Protein AF-A0A4S0IHE3-F1 (afdb_monomer_lite)

Sequence (112 aa):
VHKDGKTQMELAESVDRKDAKTWTVKLRRGVTFHDGKDLTADDVVFSLKRHLDKAVGSKVAKIAAQMTGFKAVDKSTVEITLADPNADLPTILALHHFMIVQNGTTDFSKGN

Structure (mmCIF, N/CA/C/O backbone):
data_AF-A0A4S0IHE3-F1
#
_entry.id   AF-A0A4S0IHE3-F1
#
loop_
_atom_site.group_PDB
_atom_site.id
_atom_site.type_symbol
_atom_site.label_atom_id
_atom_site.label_alt_id
_atom_site.label_comp_id
_atom_site.label_asym_id
_atom_site.label_entity_id
_atom_site.label_seq_id
_atom_site.pdbx_PDB_ins_code
_atom_site.Cartn_x
_atom_site.Cartn_y
_atom_site.Cartn_z
_atom_site.occupancy
_atom_site.B_iso_or_equiv
_atom_site.auth_seq_id
_atom_site.auth_comp_id
_atom_site.auth_asym_id
_atom_site.auth_atom_id
_atom_site.pdbx_PDB_model_num
ATOM 1 N N . VAL A 1 1 ? 0.180 -16.651 4.627 1.00 46.47 1 VAL A N 1
ATOM 2 C CA . VAL A 1 1 ? 0.848 -17.730 3.852 1.00 46.47 1 VAL A CA 1
ATOM 3 C C . VAL A 1 1 ? 0.082 -19.014 4.094 1.00 46.47 1 VAL A C 1
ATOM 5 O O . VAL A 1 1 ? -0.129 -19.357 5.253 1.00 46.47 1 VAL A O 1
ATOM 8 N N . HIS A 1 2 ? -0.397 -19.672 3.042 1.00 48.50 2 HIS A N 1
ATOM 9 C CA . HIS A 1 2 ? -1.127 -20.931 3.187 1.00 48.50 2 HIS A CA 1
ATOM 10 C C . HIS A 1 2 ? -0.168 -22.087 3.520 1.00 48.50 2 HIS A C 1
ATOM 12 O O . HIS A 1 2 ? 1.050 -21.934 3.411 1.00 48.50 2 HIS A O 1
ATOM 18 N N . LYS A 1 3 ? -0.701 -23.238 3.958 1.00 54.00 3 LYS A N 1
ATOM 19 C CA . LYS A 1 3 ? 0.076 -24.408 4.427 1.00 54.00 3 LYS A CA 1
ATOM 20 C C . LYS A 1 3 ? 1.102 -24.945 3.413 1.00 54.00 3 LYS A C 1
ATOM 22 O O . LYS A 1 3 ? 1.967 -25.722 3.796 1.00 54.00 3 LYS A O 1
ATOM 27 N N . ASP A 1 4 ? 1.020 -24.530 2.152 1.00 56.81 4 ASP A N 1
ATOM 28 C CA . ASP A 1 4 ? 1.916 -24.885 1.046 1.00 56.81 4 ASP A CA 1
ATOM 29 C C . ASP A 1 4 ? 2.984 -23.816 0.732 1.00 56.81 4 ASP A C 1
ATOM 31 O O . ASP A 1 4 ? 3.705 -23.943 -0.255 1.00 56.81 4 ASP A O 1
ATOM 35 N N . GLY A 1 5 ? 3.096 -22.756 1.539 1.00 53.00 5 GLY A N 1
ATOM 36 C CA . GLY A 1 5 ? 4.098 -21.700 1.353 1.00 53.00 5 GLY A CA 1
ATOM 37 C C . GLY A 1 5 ? 3.774 -20.708 0.232 1.00 53.00 5 GLY A C 1
ATOM 38 O O . GLY A 1 5 ? 4.566 -19.801 -0.018 1.00 53.00 5 GLY A O 1
ATOM 39 N N . LYS A 1 6 ? 2.620 -20.842 -0.438 1.00 51.97 6 LYS A N 1
ATOM 40 C CA . LYS A 1 6 ? 2.224 -19.952 -1.534 1.00 51.97 6 LYS A CA 1
ATOM 41 C C . LYS A 1 6 ? 1.530 -18.693 -1.017 1.00 51.97 6 LYS A C 1
ATOM 43 O O . LYS A 1 6 ? 0.721 -18.725 -0.082 1.00 51.97 6 LYS A O 1
ATOM 48 N N . THR A 1 7 ? 1.846 -17.573 -1.660 1.00 60.75 7 THR A N 1
ATOM 49 C CA . THR A 1 7 ? 1.156 -16.292 -1.490 1.00 60.75 7 THR A CA 1
ATOM 50 C C . THR A 1 7 ? -0.291 -16.452 -1.947 1.00 60.75 7 THR A C 1
ATOM 52 O O . THR A 1 7 ? -0.541 -16.809 -3.098 1.00 60.75 7 THR A O 1
ATOM 55 N N . GLN A 1 8 ? -1.243 -16.220 -1.044 1.00 63.84 8 GLN A N 1
ATOM 56 C CA . GLN A 1 8 ? -2.666 -16.231 -1.368 1.00 63.84 8 GLN A CA 1
ATOM 57 C C . GLN A 1 8 ? -3.190 -14.808 -1.488 1.00 63.84 8 GLN A C 1
ATOM 59 O O . GLN A 1 8 ? -2.864 -13.937 -0.683 1.00 63.84 8 GLN A O 1
ATOM 64 N N . MET A 1 9 ? -4.024 -14.601 -2.501 1.00 75.50 9 MET A N 1
ATOM 65 C CA . MET A 1 9 ? -4.727 -13.346 -2.708 1.00 75.50 9 MET A CA 1
ATOM 66 C C . MET A 1 9 ? -5.984 -13.340 -1.835 1.00 75.50 9 MET A C 1
ATOM 68 O O . MET A 1 9 ? -7.020 -13.886 -2.227 1.00 75.50 9 MET A O 1
ATOM 72 N N . GLU A 1 10 ? -5.868 -12.776 -0.632 1.00 77.31 10 GLU A N 1
ATOM 73 C CA . GLU A 1 10 ? -6.993 -12.626 0.297 1.00 77.31 10 GLU A CA 1
ATOM 74 C C . GLU A 1 10 ? -7.860 -11.435 -0.120 1.00 77.31 10 GLU A C 1
ATOM 76 O O . GLU A 1 10 ? -8.899 -11.621 -0.748 1.00 77.31 10 GLU A O 1
ATOM 81 N N . LEU A 1 11 ? -7.393 -10.210 0.137 1.00 78.31 11 LEU A N 1
ATOM 82 C CA . LEU A 1 11 ? -8.113 -8.976 -0.210 1.00 78.31 11 LEU A CA 1
ATOM 83 C C . LEU A 1 11 ? -7.938 -8.567 -1.679 1.00 78.31 11 LEU A C 1
ATOM 85 O O . LEU A 1 11 ? -8.765 -7.842 -2.230 1.00 78.31 11 LEU A O 1
ATOM 89 N N . ALA A 1 12 ? -6.866 -9.033 -2.320 1.00 80.75 12 ALA A N 1
ATOM 90 C CA . ALA A 1 12 ? -6.618 -8.803 -3.735 1.00 80.75 12 ALA A CA 1
ATOM 91 C C . ALA A 1 12 ? -7.368 -9.827 -4.604 1.00 80.75 12 ALA A C 1
ATOM 93 O O . ALA A 1 12 ? -7.504 -10.998 -4.252 1.00 80.75 12 ALA A O 1
ATOM 94 N N . GLU A 1 13 ? -7.845 -9.378 -5.757 1.00 83.56 13 GLU A N 1
ATOM 95 C CA . GLU A 1 13 ? -8.328 -10.206 -6.858 1.00 83.56 13 GLU A CA 1
ATOM 96 C C . GLU A 1 13 ? -7.180 -10.539 -7.822 1.00 83.56 13 GLU A C 1
ATOM 98 O O . GLU A 1 13 ? -7.011 -11.698 -8.197 1.00 83.56 13 GLU A O 1
ATOM 103 N N . SER A 1 14 ? -6.347 -9.551 -8.170 1.00 86.06 14 SER A N 1
ATOM 104 C CA . SER A 1 14 ? -5.135 -9.748 -8.973 1.00 86.06 14 SER A CA 1
ATOM 105 C C . SER A 1 14 ? -3.996 -8.836 -8.521 1.00 86.06 14 SER A C 1
ATOM 107 O O . SER A 1 14 ? -4.217 -7.772 -7.939 1.00 86.06 14 SER A O 1
ATOM 109 N N . VAL A 1 15 ? -2.764 -9.269 -8.793 1.00 87.50 15 VAL A N 1
ATOM 110 C CA . VAL A 1 15 ? -1.552 -8.465 -8.618 1.00 87.50 15 VAL A CA 1
ATOM 111 C C . VAL A 1 15 ? -0.725 -8.609 -9.888 1.00 87.50 15 VAL A C 1
ATOM 113 O O . VAL A 1 15 ? -0.107 -9.646 -10.124 1.00 87.50 15 VAL A O 1
ATOM 116 N N . ASP A 1 16 ? -0.744 -7.564 -10.702 1.00 89.06 16 ASP A N 1
ATOM 117 C CA . ASP A 1 16 ? -0.066 -7.492 -11.990 1.00 89.06 16 ASP A CA 1
ATOM 118 C C . ASP A 1 16 ? 1.174 -6.594 -11.885 1.00 89.06 16 ASP A C 1
ATOM 120 O O . ASP A 1 16 ? 1.241 -5.691 -11.048 1.00 89.06 16 ASP A O 1
ATOM 124 N N . ARG A 1 17 ? 2.178 -6.831 -12.735 1.00 88.06 17 ARG A N 1
ATOM 125 C CA . ARG A 1 17 ? 3.417 -6.036 -12.773 1.00 88.06 17 ARG A CA 1
ATOM 126 C C . ARG A 1 17 ? 3.785 -5.661 -14.198 1.00 88.06 17 ARG A C 1
ATOM 128 O O . ARG A 1 17 ? 3.647 -6.485 -15.099 1.00 88.06 17 ARG A O 1
ATOM 135 N N . LYS A 1 18 ? 4.324 -4.455 -14.386 1.00 82.12 18 LYS A N 1
ATOM 136 C CA . LYS A 1 18 ? 4.849 -4.015 -15.688 1.00 82.12 18 LYS A CA 1
ATOM 137 C C . LYS A 1 18 ? 6.320 -4.396 -15.869 1.00 82.12 18 LYS A C 1
ATOM 139 O O . LYS A 1 18 ? 6.684 -5.047 -16.837 1.00 82.12 18 LYS A O 1
ATOM 144 N N . ASP A 1 19 ? 7.153 -4.013 -14.913 1.00 84.44 19 ASP A N 1
ATOM 145 C CA . ASP A 1 19 ? 8.621 -4.104 -14.949 1.00 84.44 19 ASP A CA 1
ATOM 146 C C . ASP A 1 19 ? 9.195 -4.564 -13.595 1.00 84.44 19 ASP A C 1
ATOM 148 O O . ASP A 1 19 ? 10.345 -4.293 -13.261 1.00 84.44 19 ASP A O 1
ATOM 152 N N . ALA A 1 20 ? 8.360 -5.222 -12.779 1.00 85.44 20 ALA A N 1
ATOM 153 C CA . ALA A 1 20 ? 8.619 -5.544 -11.371 1.00 85.44 20 ALA A CA 1
ATOM 154 C C . ALA A 1 20 ? 8.939 -4.326 -10.478 1.00 85.44 20 ALA A C 1
ATOM 156 O O . ALA A 1 20 ? 9.254 -4.508 -9.302 1.00 85.44 20 ALA A O 1
ATOM 157 N N . LYS A 1 21 ? 8.797 -3.101 -10.994 1.00 91.56 21 LYS A N 1
ATOM 158 C CA . LYS A 1 21 ? 8.937 -1.841 -10.263 1.00 91.56 21 LYS A CA 1
ATOM 159 C C . LYS A 1 21 ? 7.584 -1.161 -10.074 1.00 91.56 21 LYS A C 1
ATOM 161 O O . LYS A 1 21 ? 7.312 -0.658 -8.989 1.00 91.56 21 LYS A O 1
ATOM 166 N N . THR A 1 22 ? 6.716 -1.202 -11.080 1.00 93.25 22 THR A N 1
ATOM 167 C CA . THR A 1 22 ? 5.318 -0.769 -10.978 1.00 93.25 22 THR A CA 1
ATOM 168 C C . THR A 1 22 ? 4.391 -1.975 -10.909 1.00 93.25 22 THR A C 1
ATOM 170 O O . THR A 1 22 ? 4.394 -2.843 -11.791 1.00 93.25 22 THR A O 1
ATOM 173 N N . TRP A 1 23 ? 3.585 -2.000 -9.853 1.00 94.50 23 TRP A N 1
ATOM 174 C CA . TRP A 1 23 ? 2.655 -3.068 -9.523 1.00 94.50 23 TRP A CA 1
ATOM 175 C C . TRP A 1 23 ? 1.237 -2.527 -9.428 1.00 94.50 23 TRP A C 1
ATOM 177 O O . TRP A 1 23 ? 1.004 -1.507 -8.786 1.00 94.50 23 TRP A O 1
ATOM 187 N N . THR A 1 24 ? 0.287 -3.230 -10.034 1.00 94.88 24 THR A N 1
ATOM 188 C CA . THR A 1 24 ? -1.139 -2.911 -9.972 1.00 94.88 24 THR A CA 1
ATOM 189 C C . THR A 1 24 ? -1.853 -4.010 -9.200 1.00 94.88 24 THR A C 1
ATOM 191 O O . THR A 1 24 ? -1.854 -5.168 -9.608 1.00 94.88 24 THR A O 1
ATOM 194 N N . VAL A 1 25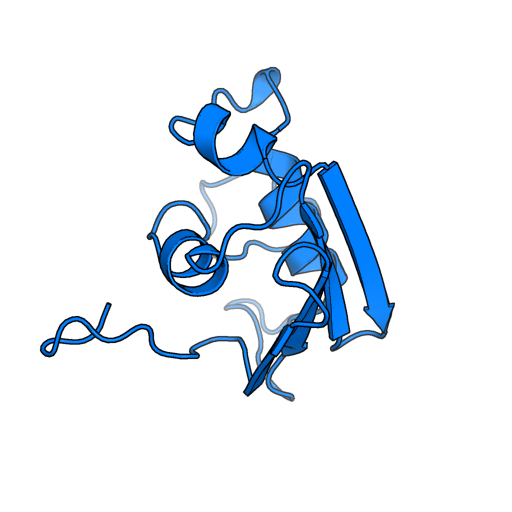 ? -2.462 -3.643 -8.080 1.00 93.06 25 VAL A N 1
ATOM 195 C CA . VAL A 1 25 ? -3.243 -4.523 -7.215 1.00 93.06 25 VAL A CA 1
ATOM 196 C C . VAL A 1 25 ? -4.717 -4.198 -7.413 1.00 93.06 25 VAL A C 1
ATOM 198 O O . VAL A 1 25 ? -5.147 -3.080 -7.127 1.00 93.06 25 VAL A O 1
ATOM 201 N N . LYS A 1 26 ? -5.496 -5.170 -7.884 1.00 93.44 26 LYS A N 1
ATOM 202 C CA . LYS A 1 26 ? -6.960 -5.078 -7.916 1.00 93.44 26 LYS A CA 1
ATOM 203 C C . LYS A 1 26 ? -7.522 -5.718 -6.660 1.00 93.44 26 LYS A C 1
ATOM 205 O O . LYS A 1 26 ? -7.114 -6.820 -6.311 1.00 93.44 26 LYS A O 1
ATOM 210 N N . LEU A 1 27 ? -8.439 -5.041 -5.986 1.00 92.12 27 LEU A N 1
ATOM 211 C CA . LEU A 1 27 ? -9.105 -5.493 -4.769 1.00 92.12 27 LEU A CA 1
ATOM 212 C C . LEU A 1 27 ? -10.379 -6.260 -5.113 1.00 92.12 27 LEU A C 1
ATOM 214 O O . LEU A 1 27 ? -11.095 -5.898 -6.048 1.00 92.12 27 LEU A O 1
ATOM 218 N N . ARG A 1 28 ? -10.688 -7.293 -4.325 1.00 90.06 28 ARG A N 1
ATOM 219 C CA . ARG A 1 28 ? -11.963 -8.006 -4.435 1.00 90.06 28 ARG A CA 1
ATOM 220 C C . ARG A 1 28 ? -13.116 -7.059 -4.111 1.00 90.06 28 ARG A C 1
ATOM 222 O O . ARG A 1 28 ? -13.058 -6.288 -3.156 1.00 90.06 28 ARG A O 1
ATOM 229 N N . ARG A 1 29 ? -14.194 -7.149 -4.888 1.00 86.12 29 ARG A N 1
ATOM 230 C CA . ARG A 1 29 ? -15.416 -6.368 -4.657 1.00 86.12 29 ARG A CA 1
ATOM 231 C C . ARG A 1 29 ? -16.249 -6.959 -3.520 1.00 86.12 29 ARG A C 1
ATOM 233 O O . ARG A 1 29 ? -16.286 -8.175 -3.356 1.00 86.12 29 ARG A O 1
ATOM 240 N N . GLY A 1 30 ? -16.956 -6.093 -2.794 1.00 85.06 30 GLY A N 1
ATOM 241 C CA . GLY A 1 30 ? -17.872 -6.491 -1.720 1.00 85.06 30 GLY A CA 1
ATOM 242 C C . GLY A 1 30 ? -17.180 -6.949 -0.434 1.00 85.06 30 GLY A C 1
ATOM 243 O O . GLY A 1 30 ? -17.816 -7.587 0.398 1.00 85.06 30 GLY A O 1
ATOM 244 N N . VAL A 1 31 ? -15.885 -6.660 -0.278 1.00 89.44 31 VAL A N 1
ATOM 245 C CA . VAL A 1 31 ? -15.177 -6.880 0.985 1.00 89.44 31 VAL A CA 1
ATOM 246 C C . VAL A 1 31 ? -15.479 -5.721 1.924 1.00 89.44 31 VAL A C 1
ATOM 248 O O . VAL A 1 31 ? -15.307 -4.563 1.545 1.00 89.44 31 VAL A O 1
ATOM 251 N N . THR A 1 32 ? -15.881 -6.040 3.149 1.00 90.44 32 THR A N 1
ATOM 252 C CA . THR A 1 32 ? -16.147 -5.064 4.205 1.00 90.44 32 THR A CA 1
ATOM 253 C C . THR A 1 32 ? -15.256 -5.315 5.413 1.00 90.44 32 THR A C 1
ATOM 255 O O . THR A 1 32 ? -14.873 -6.452 5.701 1.00 90.44 32 THR A O 1
ATOM 258 N N . PHE A 1 33 ? -14.962 -4.249 6.142 1.00 90.06 33 PHE A N 1
ATOM 259 C CA . PHE A 1 33 ? -14.412 -4.302 7.490 1.00 90.06 33 PHE A CA 1
ATOM 260 C C . PHE A 1 33 ? -15.450 -4.834 8.496 1.00 90.06 33 PHE A C 1
ATOM 262 O O . PHE A 1 33 ? -16.622 -5.021 8.144 1.00 90.06 33 PHE A O 1
ATOM 269 N N . HIS A 1 34 ? -15.047 -5.118 9.741 1.00 87.56 34 HIS A N 1
ATOM 270 C CA . HIS A 1 34 ? -15.958 -5.706 10.732 1.00 87.56 34 HIS A CA 1
ATOM 271 C C . HIS A 1 34 ? -17.100 -4.765 11.144 1.00 87.56 34 HIS A C 1
ATOM 273 O O . HIS A 1 34 ? -18.140 -5.243 11.595 1.00 87.56 34 HIS A O 1
ATOM 279 N N . ASP A 1 35 ? -16.945 -3.454 10.953 1.00 86.50 35 ASP A N 1
ATOM 280 C CA . ASP A 1 35 ? -18.003 -2.456 11.153 1.00 86.50 35 ASP A CA 1
ATOM 281 C C . ASP A 1 35 ? -18.950 -2.285 9.945 1.00 86.50 35 ASP A C 1
ATOM 283 O O . ASP A 1 35 ? -19.896 -1.498 10.004 1.00 86.50 35 ASP A O 1
ATOM 287 N N . GLY A 1 36 ? -18.716 -3.028 8.858 1.00 88.50 36 GLY A N 1
ATOM 288 C CA . GLY A 1 36 ? -19.511 -2.983 7.634 1.00 88.50 36 GLY A CA 1
ATOM 289 C C . GLY A 1 36 ? -19.075 -1.926 6.617 1.00 88.50 36 GLY A C 1
ATOM 290 O O . GLY A 1 36 ? -19.689 -1.846 5.554 1.00 88.50 36 GLY A O 1
ATOM 291 N N . LYS A 1 37 ? -18.028 -1.132 6.883 1.00 90.50 37 LYS A N 1
ATOM 292 C CA . LYS A 1 37 ? -17.469 -0.206 5.888 1.00 90.50 37 LYS A CA 1
ATOM 293 C C . LYS A 1 37 ? -16.830 -0.988 4.738 1.00 90.50 37 LYS A C 1
ATOM 295 O O . LYS A 1 37 ? -16.081 -1.936 4.968 1.00 90.50 37 LYS A O 1
ATOM 300 N N . ASP A 1 38 ? -17.066 -0.557 3.503 1.00 92.56 38 ASP A N 1
ATOM 301 C CA . ASP A 1 38 ? -16.403 -1.130 2.329 1.00 92.56 38 ASP A CA 1
ATOM 302 C C . ASP A 1 38 ? -14.881 -0.935 2.382 1.00 92.56 38 ASP A C 1
ATOM 304 O O . ASP A 1 38 ? -14.383 0.155 2.684 1.00 92.56 38 ASP A O 1
ATOM 308 N N . LEU A 1 39 ? -14.142 -1.980 2.010 1.00 92.19 39 LEU A N 1
ATOM 309 C CA . LEU A 1 39 ? -12.712 -1.900 1.747 1.00 92.19 39 LEU A CA 1
ATOM 310 C C . LEU A 1 39 ? -12.456 -1.152 0.434 1.00 92.19 39 LEU A C 1
ATOM 312 O O . LEU A 1 39 ? -12.971 -1.528 -0.621 1.00 92.19 39 LEU A O 1
ATOM 316 N N . THR A 1 40 ? -11.588 -0.142 0.480 1.00 94.94 40 THR A N 1
ATOM 317 C CA . THR A 1 40 ? -11.196 0.643 -0.694 1.00 94.94 40 THR A CA 1
ATOM 318 C C . THR A 1 40 ? -9.682 0.712 -0.886 1.00 94.94 40 THR A C 1
ATOM 320 O O . THR A 1 40 ? -8.884 0.430 0.010 1.00 94.94 40 THR A O 1
ATOM 323 N N . ALA A 1 41 ? -9.271 1.138 -2.080 1.00 94.69 41 ALA A N 1
ATOM 324 C CA . ALA A 1 41 ? -7.883 1.431 -2.418 1.00 94.69 41 ALA A CA 1
ATOM 325 C C . ALA A 1 41 ? -7.242 2.461 -1.473 1.00 94.69 41 ALA A C 1
ATOM 327 O O . ALA A 1 41 ? -6.046 2.368 -1.197 1.00 94.69 41 ALA A O 1
ATOM 328 N N . ASP A 1 42 ? -8.019 3.403 -0.932 1.00 94.12 42 ASP A N 1
ATOM 329 C CA . ASP A 1 42 ? -7.511 4.401 0.010 1.00 94.12 42 ASP A CA 1
ATOM 330 C C . ASP A 1 42 ? -7.110 3.778 1.352 1.00 94.12 42 ASP A C 1
ATOM 332 O O . ASP A 1 42 ? -6.089 4.164 1.922 1.00 94.12 42 ASP A O 1
ATOM 336 N N . ASP A 1 43 ? -7.850 2.774 1.832 1.00 94.75 43 ASP A N 1
ATOM 337 C CA . ASP A 1 43 ? -7.505 2.033 3.052 1.00 94.75 43 ASP A CA 1
ATOM 338 C C . ASP A 1 43 ? -6.185 1.260 2.864 1.00 94.75 43 ASP A C 1
ATOM 340 O O . ASP A 1 43 ? -5.323 1.232 3.750 1.00 94.75 43 ASP A O 1
ATOM 344 N N . VAL A 1 44 ? -5.961 0.710 1.665 1.00 93.62 44 VAL A N 1
ATOM 345 C CA . VAL A 1 44 ? -4.698 0.046 1.308 1.00 93.62 44 VAL A CA 1
ATOM 346 C C . VAL A 1 44 ? -3.544 1.042 1.263 1.00 93.62 44 VAL A C 1
ATOM 348 O O . VAL A 1 44 ? -2.512 0.821 1.897 1.00 93.62 44 VAL A O 1
ATOM 351 N N . VAL A 1 45 ? -3.710 2.163 0.558 1.00 94.38 45 VAL A N 1
ATOM 352 C CA . VAL A 1 45 ? -2.685 3.212 0.469 1.00 94.38 45 VAL A CA 1
ATOM 353 C C . VAL A 1 45 ? -2.337 3.756 1.855 1.00 94.38 45 VAL A C 1
ATOM 355 O O . VAL A 1 45 ? -1.154 3.917 2.164 1.00 94.38 45 VAL A O 1
ATOM 358 N N . PHE A 1 46 ? -3.341 4.010 2.697 1.00 93.94 46 PHE A N 1
ATOM 359 C CA . PHE A 1 46 ? -3.143 4.428 4.082 1.00 93.94 46 PHE A CA 1
ATOM 360 C C . PHE A 1 46 ? -2.312 3.404 4.858 1.00 93.94 46 PHE A C 1
ATOM 362 O O . PHE A 1 46 ? -1.285 3.752 5.444 1.00 93.94 46 PHE A O 1
ATOM 369 N N . SER A 1 47 ? -2.709 2.132 4.801 1.00 92.88 47 SER A N 1
ATOM 370 C CA . SER A 1 47 ? -2.048 1.040 5.520 1.00 92.88 47 SER A CA 1
ATOM 371 C C . SER A 1 47 ? -0.577 0.894 5.134 1.00 92.88 47 SER A C 1
ATOM 373 O O . SER A 1 47 ? 0.279 0.752 6.008 1.00 92.88 47 SER A O 1
ATOM 375 N N . LEU A 1 48 ? -0.259 0.994 3.840 1.00 93.19 48 LEU A N 1
ATOM 376 C CA . LEU A 1 48 ? 1.118 0.911 3.355 1.00 93.19 48 LEU A CA 1
ATOM 377 C C . LEU A 1 48 ? 1.945 2.137 3.767 1.00 93.19 48 LEU A C 1
ATOM 379 O O . LEU A 1 48 ? 3.058 1.987 4.279 1.00 93.19 48 LEU A O 1
ATOM 383 N N . LYS A 1 49 ? 1.392 3.350 3.622 1.00 92.25 49 LYS A N 1
ATOM 384 C CA . LYS A 1 49 ? 2.062 4.597 4.034 1.00 92.25 49 LYS A CA 1
ATOM 385 C C . LYS A 1 49 ? 2.338 4.645 5.532 1.00 92.25 49 LYS A C 1
ATOM 387 O O . LYS A 1 49 ? 3.375 5.163 5.937 1.00 92.25 49 LYS A O 1
ATOM 392 N N . ARG A 1 50 ? 1.465 4.059 6.353 1.00 92.00 50 ARG A N 1
ATOM 393 C CA . ARG A 1 50 ? 1.636 3.978 7.809 1.00 92.00 50 ARG A CA 1
ATOM 394 C C . ARG A 1 50 ? 2.961 3.314 8.207 1.00 92.00 50 ARG A C 1
ATOM 396 O O . ARG A 1 50 ? 3.544 3.684 9.218 1.00 92.00 50 ARG A O 1
ATOM 403 N N . HIS A 1 51 ? 3.489 2.381 7.410 1.00 91.81 51 HIS A N 1
ATOM 404 C CA . HIS A 1 51 ? 4.798 1.773 7.680 1.00 91.81 51 HIS A CA 1
ATOM 405 C C . HIS A 1 51 ? 5.994 2.698 7.415 1.00 91.81 51 HIS A C 1
ATOM 407 O O . HIS A 1 51 ? 7.080 2.415 7.922 1.00 91.81 51 HIS A O 1
ATOM 413 N N . LEU A 1 52 ? 5.809 3.761 6.629 1.00 90.56 52 LEU A N 1
ATOM 414 C CA . LEU A 1 52 ? 6.835 4.758 6.313 1.00 90.56 52 LEU A CA 1
ATOM 415 C C . LEU A 1 52 ? 6.860 5.921 7.308 1.00 90.56 52 LEU A C 1
ATOM 417 O O . LEU A 1 52 ? 7.848 6.656 7.367 1.00 90.56 52 LEU A O 1
ATOM 421 N N . ASP A 1 53 ? 5.799 6.088 8.095 1.00 89.25 53 ASP A N 1
ATOM 422 C CA . ASP A 1 53 ? 5.764 7.083 9.156 1.00 89.25 53 ASP A CA 1
ATOM 423 C C . ASP A 1 53 ? 6.673 6.654 10.319 1.00 89.25 53 ASP A C 1
ATOM 425 O O . ASP A 1 53 ? 6.499 5.602 10.943 1.00 89.25 53 ASP A O 1
ATOM 429 N N . LYS A 1 54 ? 7.665 7.494 10.630 1.00 87.69 54 LYS A N 1
ATOM 430 C CA . LYS A 1 54 ? 8.608 7.255 11.727 1.00 87.69 54 LYS A CA 1
ATOM 431 C C . LYS A 1 54 ? 7.914 7.261 13.089 1.00 87.69 54 LYS A C 1
ATOM 433 O O . LYS A 1 54 ? 8.352 6.522 13.968 1.00 87.69 54 LYS A O 1
ATOM 438 N N . ALA A 1 55 ? 6.847 8.044 13.259 1.00 87.81 55 ALA A N 1
ATOM 439 C CA . ALA A 1 55 ? 6.094 8.118 14.510 1.00 87.81 55 ALA A CA 1
ATOM 440 C C . ALA A 1 55 ? 5.371 6.801 14.831 1.00 87.81 55 ALA A C 1
ATOM 442 O O . ALA A 1 55 ? 5.189 6.466 15.998 1.00 87.81 55 ALA A O 1
ATOM 443 N N . VAL A 1 56 ? 5.026 6.017 13.804 1.00 86.56 56 VAL A N 1
ATOM 444 C CA . VAL A 1 56 ? 4.403 4.695 13.967 1.00 86.56 56 VAL A CA 1
ATOM 445 C C . VAL A 1 56 ? 5.395 3.662 14.516 1.00 86.56 56 VAL A C 1
ATOM 447 O O . VAL A 1 56 ? 4.980 2.673 15.116 1.00 86.56 56 VAL A O 1
ATOM 450 N N . GLY A 1 57 ? 6.706 3.850 14.317 1.00 85.75 57 GLY A N 1
ATOM 451 C CA . GLY A 1 57 ? 7.722 2.921 14.827 1.00 85.75 57 GLY A CA 1
ATOM 452 C C . GLY A 1 57 ? 7.637 1.514 14.215 1.00 85.75 57 GLY A C 1
ATOM 453 O O . GLY A 1 57 ? 7.911 0.516 14.881 1.00 85.75 57 GLY A O 1
ATOM 454 N N . SER A 1 58 ? 7.228 1.410 12.946 1.00 88.19 58 SER A N 1
ATOM 455 C CA . SER A 1 58 ? 7.010 0.132 12.256 1.00 88.19 58 SER A CA 1
ATOM 456 C C . SER A 1 58 ? 8.273 -0.746 12.198 1.00 88.19 58 SER A C 1
ATOM 458 O O . SER A 1 58 ? 9.302 -0.350 11.648 1.00 88.19 58 SER A O 1
ATOM 460 N N . LYS A 1 59 ? 8.167 -2.004 12.654 1.00 88.81 59 LYS A N 1
ATOM 461 C CA . LYS A 1 59 ? 9.254 -3.005 12.575 1.00 88.81 59 LYS A CA 1
ATOM 462 C C . LYS A 1 59 ? 9.670 -3.347 11.141 1.00 88.81 59 LYS A C 1
ATOM 464 O O . LYS A 1 59 ? 10.806 -3.751 10.912 1.00 88.81 59 LYS A O 1
ATOM 469 N N . VAL A 1 60 ? 8.768 -3.163 10.177 1.00 88.56 60 VAL A N 1
ATOM 470 C CA . VAL A 1 60 ? 9.009 -3.424 8.749 1.00 88.56 60 VAL A CA 1
ATOM 471 C C . VAL A 1 60 ? 9.241 -2.142 7.947 1.00 88.56 60 VAL A C 1
ATOM 473 O O . VAL A 1 60 ? 9.239 -2.192 6.723 1.00 88.56 60 VAL A O 1
ATOM 476 N N . ALA A 1 61 ? 9.486 -0.997 8.601 1.00 89.81 61 ALA A N 1
ATOM 477 C CA . ALA A 1 61 ? 9.719 0.282 7.920 1.00 89.81 61 ALA A CA 1
ATOM 478 C C . ALA A 1 61 ? 10.825 0.199 6.853 1.00 89.81 61 ALA A C 1
ATOM 480 O O . ALA A 1 61 ? 10.669 0.738 5.764 1.00 89.81 61 ALA A O 1
ATOM 481 N N . LYS A 1 62 ? 11.909 -0.545 7.117 1.00 90.00 62 LYS A N 1
ATOM 482 C CA . LYS A 1 62 ? 12.988 -0.772 6.137 1.00 90.00 62 LYS A CA 1
ATOM 483 C C . LYS A 1 62 ? 12.528 -1.555 4.905 1.00 90.00 62 LYS A C 1
ATOM 485 O O . LYS A 1 62 ? 12.996 -1.280 3.810 1.00 90.00 62 LYS A O 1
ATOM 490 N N . ILE A 1 63 ? 11.618 -2.514 5.083 1.00 89.69 63 ILE A N 1
ATOM 491 C CA . ILE A 1 63 ? 11.035 -3.278 3.973 1.00 89.69 63 ILE A CA 1
ATOM 492 C C . ILE A 1 63 ? 10.080 -2.375 3.195 1.00 89.69 63 ILE A C 1
ATOM 494 O O . ILE A 1 63 ? 10.149 -2.339 1.974 1.00 89.69 63 ILE A O 1
ATOM 498 N N . ALA A 1 64 ? 9.229 -1.614 3.886 1.00 91.12 64 ALA A N 1
ATOM 499 C CA . ALA A 1 64 ? 8.302 -0.677 3.259 1.00 91.12 64 ALA A CA 1
ATOM 500 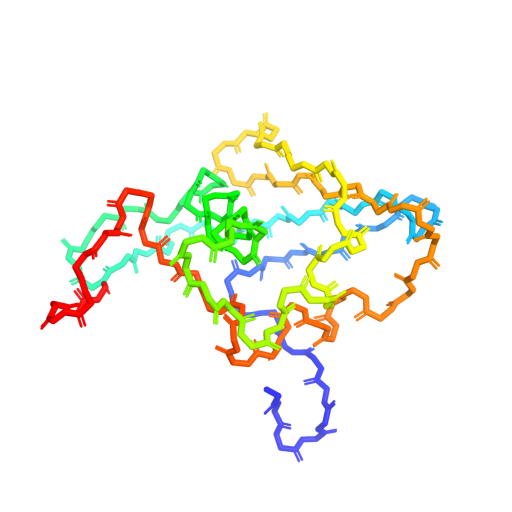C C . ALA A 1 64 ? 9.020 0.465 2.520 1.00 91.12 64 ALA A C 1
ATOM 502 O O . ALA A 1 64 ? 8.502 0.933 1.516 1.00 91.12 64 ALA A O 1
ATOM 503 N N . ALA A 1 65 ? 10.220 0.873 2.953 1.00 93.31 65 ALA A N 1
ATOM 504 C CA . ALA A 1 65 ? 10.995 1.964 2.349 1.00 93.31 65 ALA A CA 1
ATOM 505 C C . ALA A 1 65 ? 11.323 1.758 0.861 1.00 93.31 65 ALA A C 1
ATOM 507 O O . ALA A 1 65 ? 11.583 2.730 0.155 1.00 93.31 65 ALA A O 1
ATOM 508 N N . GLN A 1 66 ? 11.283 0.515 0.370 1.00 93.75 66 GLN A N 1
ATOM 509 C CA . GLN A 1 66 ? 11.424 0.235 -1.058 1.00 93.75 66 GLN A CA 1
ATOM 510 C C . GLN A 1 66 ? 10.211 0.706 -1.877 1.00 93.75 66 GLN A C 1
ATOM 512 O O . GLN A 1 66 ? 10.332 0.870 -3.083 1.00 93.75 66 GLN A O 1
ATOM 517 N N . MET A 1 67 ? 9.045 0.892 -1.252 1.00 94.56 67 MET A N 1
ATOM 518 C CA . MET A 1 67 ? 7.812 1.361 -1.881 1.00 94.56 67 MET A CA 1
ATOM 519 C C . MET A 1 67 ? 7.801 2.894 -1.847 1.00 94.56 67 MET A C 1
ATOM 521 O O . MET A 1 67 ? 7.569 3.513 -0.810 1.00 94.56 67 MET A O 1
ATOM 525 N N . THR A 1 68 ? 8.091 3.516 -2.984 1.00 94.56 68 THR A N 1
ATOM 526 C CA . THR A 1 68 ? 8.294 4.968 -3.104 1.00 94.56 68 THR A CA 1
ATOM 527 C C . THR A 1 68 ? 7.059 5.710 -3.597 1.00 94.56 68 THR A C 1
ATOM 529 O O . THR A 1 68 ? 6.972 6.927 -3.437 1.00 94.56 68 THR A O 1
ATOM 532 N N . GLY A 1 69 ? 6.087 4.998 -4.171 1.00 93.38 69 GLY A N 1
ATOM 533 C CA . GLY A 1 69 ? 4.845 5.581 -4.664 1.00 93.38 69 GLY A CA 1
ATOM 534 C C . GLY A 1 69 ? 3.639 4.700 -4.374 1.00 93.38 69 GLY A C 1
ATOM 535 O O . GLY A 1 69 ? 3.696 3.484 -4.537 1.00 93.38 69 GLY A O 1
ATOM 536 N N . PHE A 1 70 ? 2.537 5.338 -3.986 1.00 94.88 70 PHE A N 1
ATOM 537 C CA . PHE A 1 70 ? 1.242 4.694 -3.780 1.00 94.88 70 PHE A CA 1
ATOM 538 C C . PHE A 1 70 ? 0.157 5.565 -4.394 1.00 94.88 70 PHE A C 1
ATOM 540 O O . PHE A 1 70 ? 0.050 6.749 -4.056 1.00 94.88 70 PHE A O 1
ATOM 547 N N . LYS A 1 71 ? -0.658 4.976 -5.261 1.00 94.69 71 LYS A N 1
ATOM 548 C CA . LYS A 1 71 ? -1.742 5.669 -5.947 1.00 94.69 71 LYS A CA 1
ATOM 549 C C . LYS A 1 71 ? -2.993 4.803 -5.931 1.00 94.69 71 LYS A C 1
ATOM 551 O O . LYS A 1 71 ? -2.982 3.699 -6.462 1.00 94.69 71 LYS A O 1
ATOM 556 N N . ALA A 1 72 ? -4.077 5.316 -5.363 1.00 95.00 72 ALA A N 1
ATOM 557 C CA . ALA A 1 72 ? -5.405 4.772 -5.612 1.00 95.00 72 ALA A CA 1
ATOM 558 C C . ALA A 1 72 ? -5.818 5.205 -7.027 1.00 95.00 72 ALA A C 1
ATOM 560 O O . ALA A 1 72 ? -6.043 6.388 -7.279 1.00 95.00 72 ALA A O 1
ATOM 561 N N . VAL A 1 73 ? -5.806 4.272 -7.980 1.00 94.44 73 VAL A N 1
ATOM 562 C CA . VAL A 1 73 ? -6.206 4.538 -9.373 1.00 94.44 73 VAL A CA 1
ATOM 563 C C . VAL A 1 73 ? -7.725 4.678 -9.454 1.00 94.44 73 VAL A C 1
ATOM 565 O O . VAL A 1 73 ? -8.233 5.567 -10.131 1.00 94.44 73 VAL A O 1
ATOM 568 N N . ASP A 1 74 ? -8.430 3.823 -8.717 1.00 92.94 74 ASP A N 1
ATOM 569 C CA . ASP A 1 74 ? -9.869 3.869 -8.478 1.00 92.94 74 ASP A CA 1
ATOM 570 C C . ASP A 1 74 ? -10.183 3.207 -7.123 1.00 92.94 74 ASP A C 1
ATOM 572 O O . ASP A 1 74 ? -9.271 2.762 -6.427 1.00 92.94 74 ASP A O 1
ATOM 576 N N . LYS A 1 75 ? -11.467 3.107 -6.744 1.00 92.75 75 LYS A N 1
ATOM 577 C CA . LYS A 1 75 ? -11.898 2.531 -5.453 1.00 92.75 75 LYS A CA 1
ATOM 578 C C . LYS A 1 75 ? -11.379 1.115 -5.182 1.00 92.75 75 LYS A C 1
ATOM 580 O O . LYS A 1 75 ? -11.263 0.739 -4.023 1.00 92.75 75 LYS A O 1
ATOM 585 N N . SER A 1 76 ? -11.100 0.335 -6.218 1.00 93.38 76 SER A N 1
ATOM 586 C CA . SER A 1 76 ? -10.697 -1.072 -6.152 1.00 93.38 76 SER A CA 1
ATOM 587 C C . SER A 1 76 ? -9.332 -1.343 -6.785 1.00 93.38 76 SER A C 1
ATOM 589 O O . SER A 1 76 ? -8.944 -2.500 -6.888 1.00 93.38 76 SER A O 1
ATOM 591 N N . THR A 1 77 ? -8.589 -0.316 -7.198 1.00 93.88 77 THR A N 1
ATOM 592 C CA . THR A 1 77 ? -7.301 -0.490 -7.876 1.00 93.88 77 THR A CA 1
ATOM 593 C C . THR A 1 77 ? -6.237 0.379 -7.226 1.00 93.88 77 THR A C 1
ATOM 595 O O . THR A 1 77 ? -6.357 1.604 -7.167 1.00 93.88 77 THR A O 1
ATOM 598 N N . VAL A 1 78 ? -5.154 -0.256 -6.788 1.00 95.56 78 VAL A N 1
ATOM 599 C CA . VAL A 1 78 ? -3.986 0.394 -6.191 1.00 95.56 78 VAL A CA 1
ATOM 600 C C . VAL A 1 78 ? -2.784 0.184 -7.100 1.00 95.56 78 VAL A C 1
ATOM 602 O O . VAL A 1 78 ? -2.498 -0.932 -7.517 1.00 95.56 78 VAL A O 1
ATOM 605 N N . GLU A 1 79 ? -2.046 1.248 -7.377 1.00 95.50 79 GLU A N 1
ATOM 606 C CA . GLU A 1 79 ? -0.738 1.189 -8.012 1.00 95.50 79 GLU A CA 1
ATOM 607 C C . GLU A 1 79 ? 0.353 1.461 -6.971 1.00 95.50 79 GLU A C 1
ATOM 609 O O . GLU A 1 79 ? 0.291 2.436 -6.215 1.00 95.50 79 GLU A O 1
ATOM 614 N N . ILE A 1 80 ? 1.352 0.582 -6.933 1.00 95.88 80 ILE A N 1
ATOM 615 C CA . ILE A 1 80 ? 2.518 0.661 -6.057 1.00 95.88 80 ILE A CA 1
ATOM 616 C C . ILE A 1 80 ? 3.754 0.792 -6.944 1.00 95.88 80 ILE A C 1
ATOM 618 O O . ILE A 1 80 ? 3.982 -0.025 -7.836 1.00 95.88 80 ILE A O 1
ATOM 622 N N . THR A 1 81 ? 4.560 1.818 -6.692 1.00 95.69 81 THR A N 1
ATOM 623 C CA . THR A 1 81 ? 5.854 2.023 -7.350 1.00 95.69 81 THR A CA 1
ATOM 624 C C . THR A 1 81 ? 6.975 1.744 -6.362 1.00 9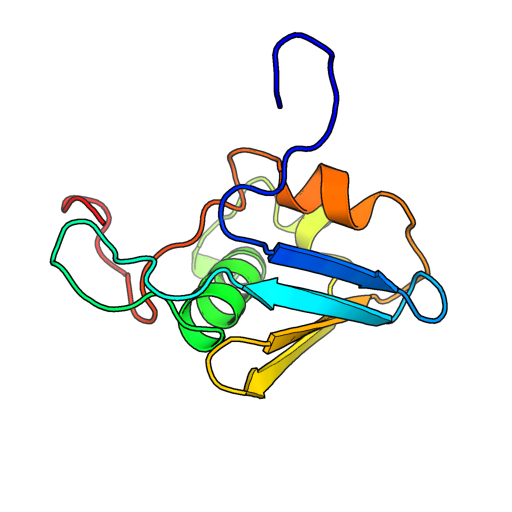5.69 81 THR A C 1
ATOM 626 O O . THR A 1 81 ? 6.944 2.227 -5.229 1.00 95.69 81 THR A O 1
ATOM 629 N N . LEU A 1 82 ? 7.968 0.972 -6.796 1.00 95.56 82 LEU A N 1
ATOM 630 C CA . LEU A 1 82 ? 9.160 0.645 -6.024 1.00 95.56 82 LEU A CA 1
ATOM 631 C C . LEU A 1 82 ? 10.351 1.527 -6.433 1.00 95.56 82 LEU A C 1
ATOM 633 O O . LEU A 1 82 ? 10.394 2.053 -7.546 1.00 95.56 82 LEU A O 1
ATOM 637 N N . ALA A 1 83 ? 11.335 1.681 -5.546 1.00 94.38 83 ALA A N 1
ATOM 638 C CA . ALA A 1 83 ? 12.617 2.320 -5.853 1.00 94.38 83 ALA A CA 1
ATOM 639 C C . ALA A 1 83 ? 13.380 1.525 -6.926 1.00 94.38 83 ALA A C 1
ATOM 641 O O . ALA A 1 83 ? 13.787 2.086 -7.948 1.00 94.38 83 ALA A O 1
ATOM 642 N N . ASP A 1 84 ? 13.446 0.208 -6.730 1.00 92.50 84 ASP A N 1
ATOM 643 C CA . ASP A 1 84 ? 14.118 -0.764 -7.5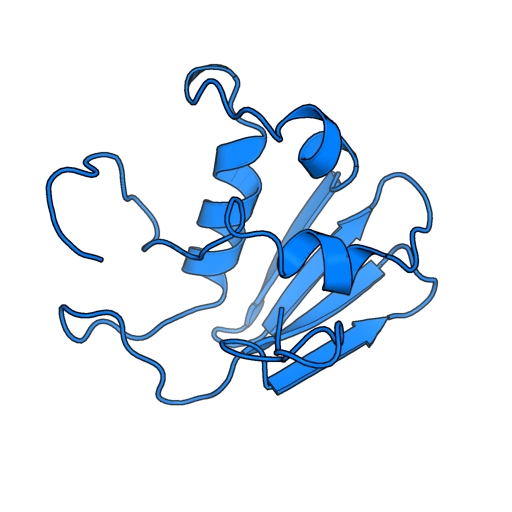87 1.00 92.50 84 ASP A CA 1
ATOM 644 C C . ASP A 1 84 ? 13.172 -1.932 -7.913 1.00 92.50 84 ASP A C 1
ATOM 646 O O . ASP A 1 84 ? 12.271 -2.225 -7.118 1.00 92.50 84 ASP A O 1
ATOM 650 N N . PRO A 1 85 ? 13.337 -2.608 -9.067 1.00 93.25 85 PRO A N 1
ATOM 651 C CA . PRO A 1 85 ? 12.538 -3.781 -9.396 1.00 93.25 85 PRO A CA 1
ATOM 652 C C . PRO A 1 85 ? 12.674 -4.876 -8.331 1.00 93.25 85 PRO A C 1
ATOM 654 O O . PRO A 1 85 ? 13.779 -5.318 -8.025 1.00 93.25 85 PRO A O 1
ATOM 657 N N . ASN A 1 86 ? 11.548 -5.356 -7.805 1.00 91.56 86 ASN A N 1
ATOM 658 C CA . ASN A 1 86 ? 11.519 -6.456 -6.851 1.00 91.56 86 ASN A CA 1
ATOM 659 C C . ASN A 1 86 ? 10.338 -7.388 -7.135 1.00 91.56 86 ASN A C 1
ATOM 661 O O . ASN A 1 86 ? 9.179 -7.015 -6.959 1.00 91.56 86 ASN A O 1
ATOM 665 N N . ALA A 1 87 ? 10.640 -8.619 -7.550 1.00 89.75 87 ALA A N 1
ATOM 666 C CA . ALA A 1 87 ? 9.646 -9.648 -7.843 1.00 89.75 87 ALA A CA 1
ATOM 667 C C . ALA A 1 87 ? 8.914 -10.173 -6.595 1.00 89.75 87 ALA A C 1
ATOM 669 O O . ALA A 1 87 ? 7.820 -10.718 -6.738 1.00 89.75 87 ALA A O 1
ATOM 670 N N . ASP A 1 88 ? 9.481 -9.974 -5.403 1.00 89.19 88 ASP A N 1
ATOM 671 C CA . ASP A 1 88 ? 8.964 -10.505 -4.141 1.00 89.19 88 ASP A CA 1
ATOM 672 C C . ASP A 1 88 ? 7.873 -9.631 -3.513 1.00 89.19 88 ASP A C 1
ATOM 674 O O . ASP A 1 88 ? 7.365 -9.966 -2.440 1.00 89.19 88 ASP A O 1
ATOM 678 N N . LEU A 1 89 ? 7.471 -8.529 -4.162 1.00 89.25 89 LEU A N 1
ATOM 679 C CA . LEU A 1 89 ? 6.447 -7.630 -3.625 1.00 89.25 89 LEU A CA 1
ATOM 680 C C . LEU A 1 89 ? 5.166 -8.364 -3.175 1.00 89.25 89 LEU A C 1
ATOM 682 O O . LEU A 1 89 ? 4.720 -8.099 -2.058 1.00 89.25 89 LEU A O 1
ATOM 686 N N . PRO A 1 90 ? 4.592 -9.320 -3.935 1.00 88.81 90 PRO A N 1
ATOM 687 C CA . PRO A 1 90 ? 3.408 -10.052 -3.481 1.00 88.81 90 PRO A CA 1
ATOM 688 C C . PRO A 1 90 ? 3.648 -10.839 -2.184 1.00 88.81 90 PRO A C 1
ATOM 690 O O . PRO A 1 90 ? 2.779 -10.890 -1.318 1.00 88.81 90 PRO A O 1
ATOM 693 N N . THR A 1 91 ? 4.836 -11.423 -2.019 1.00 87.81 91 THR A N 1
ATO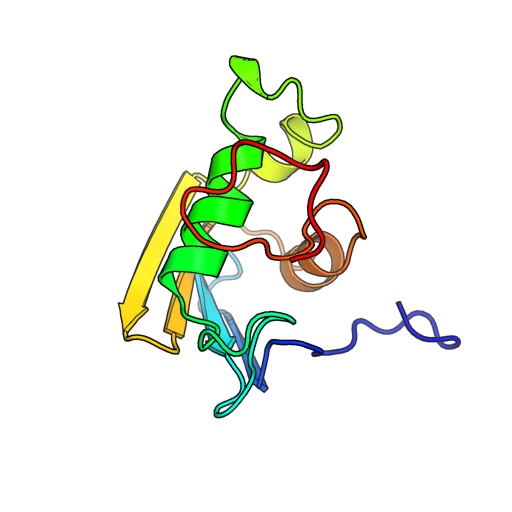M 694 C CA . THR A 1 91 ? 5.221 -12.155 -0.802 1.00 87.81 91 THR A CA 1
ATOM 695 C C . THR A 1 91 ? 5.395 -11.206 0.382 1.00 87.81 91 THR A C 1
ATOM 697 O O . THR A 1 91 ? 4.955 -11.517 1.487 1.00 87.81 91 THR A O 1
ATOM 700 N N . ILE A 1 92 ? 5.981 -10.027 0.151 1.00 89.44 92 ILE A N 1
ATOM 701 C CA . ILE A 1 92 ? 6.117 -8.970 1.162 1.00 89.44 92 ILE A CA 1
ATOM 702 C C . ILE A 1 92 ? 4.739 -8.509 1.644 1.00 89.44 92 ILE A C 1
ATOM 704 O O . ILE A 1 92 ? 4.511 -8.443 2.850 1.00 89.44 92 ILE A O 1
ATOM 708 N N . LEU A 1 93 ? 3.812 -8.245 0.720 1.00 89.06 93 LEU A N 1
ATOM 709 C CA . LEU A 1 93 ? 2.446 -7.821 1.044 1.00 89.06 93 LEU A CA 1
ATOM 710 C C . LEU A 1 93 ? 1.65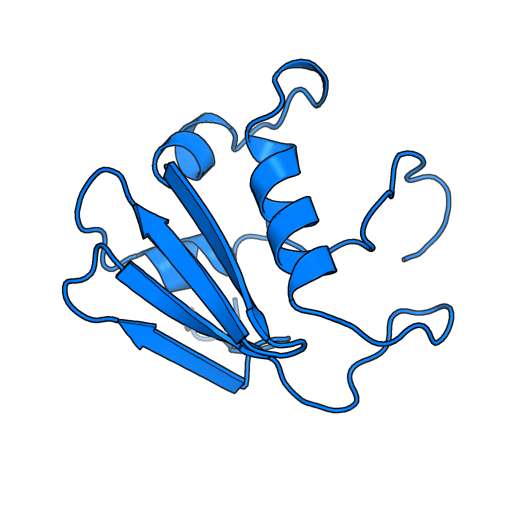2 -8.896 1.807 1.00 89.06 93 LEU A C 1
ATOM 712 O O . LEU A 1 93 ? 0.729 -8.561 2.539 1.00 89.06 93 LEU A O 1
ATOM 716 N N . ALA A 1 94 ? 2.029 -10.171 1.690 1.00 86.88 94 ALA A N 1
ATOM 717 C CA . ALA A 1 94 ? 1.412 -11.269 2.435 1.00 86.88 94 ALA A CA 1
ATOM 718 C C . ALA A 1 94 ? 1.990 -11.485 3.847 1.00 86.88 94 ALA A C 1
ATOM 720 O O . ALA A 1 94 ? 1.552 -12.395 4.561 1.00 86.88 94 ALA A O 1
ATOM 721 N N . LEU A 1 95 ? 2.978 -10.689 4.274 1.00 85.06 95 LEU A N 1
ATOM 722 C CA . LEU A 1 95 ? 3.437 -10.706 5.661 1.00 85.06 95 LEU A CA 1
ATOM 723 C C . LEU A 1 95 ? 2.365 -10.093 6.566 1.00 85.06 95 LEU A C 1
ATOM 725 O O . LEU A 1 95 ? 1.805 -9.046 6.258 1.00 85.06 95 LEU A O 1
ATOM 729 N N . HIS A 1 96 ? 2.166 -10.677 7.749 1.00 82.88 96 HIS A N 1
ATOM 730 C CA . HIS A 1 96 ? 1.170 -10.220 8.732 1.00 82.88 96 HIS A CA 1
ATOM 731 C C . HIS A 1 96 ? 1.309 -8.740 9.140 1.00 82.88 96 HIS A C 1
ATOM 733 O O . HIS A 1 96 ? 0.363 -8.142 9.638 1.00 82.88 96 HIS A O 1
ATOM 739 N N . HIS A 1 97 ? 2.477 -8.127 8.941 1.00 83.31 97 HIS A N 1
ATOM 740 C CA . HIS A 1 97 ? 2.668 -6.704 9.208 1.00 83.31 97 HIS A CA 1
ATOM 741 C C . HIS A 1 97 ? 1.879 -5.804 8.246 1.00 83.31 97 HIS A C 1
ATOM 743 O O . HIS A 1 97 ? 1.476 -4.727 8.667 1.00 83.31 97 HIS A O 1
ATOM 749 N N . PHE A 1 98 ? 1.648 -6.243 7.004 1.00 86.88 98 PHE A N 1
ATOM 750 C CA . PHE A 1 98 ? 0.988 -5.476 5.939 1.00 86.88 98 PHE A CA 1
ATOM 751 C C . PHE A 1 98 ? -0.529 -5.716 5.870 1.00 86.88 98 PHE A C 1
ATOM 753 O O . PHE A 1 98 ? -1.149 -5.491 4.832 1.00 86.88 98 PHE A O 1
ATOM 760 N N . MET A 1 99 ? -1.146 -6.161 6.970 1.00 87.94 99 MET A N 1
ATOM 761 C CA . MET A 1 99 ? -2.605 -6.221 7.067 1.00 87.94 99 MET A CA 1
ATOM 762 C C . MET A 1 99 ? -3.222 -4.836 6.843 1.00 87.94 99 MET A C 1
ATOM 764 O O . MET A 1 99 ? -2.692 -3.818 7.302 1.00 87.94 99 MET A O 1
ATOM 768 N N . ILE A 1 100 ? -4.352 -4.815 6.137 1.00 91.19 100 ILE A N 1
ATOM 769 C CA . ILE A 1 100 ? -5.041 -3.581 5.773 1.00 91.19 100 ILE A CA 1
ATOM 770 C C . ILE A 1 100 ? -5.942 -3.145 6.922 1.00 91.19 100 ILE A C 1
ATOM 772 O O . ILE A 1 100 ? -6.713 -3.933 7.466 1.00 91.19 100 ILE A O 1
ATOM 776 N N . VAL A 1 101 ? -5.821 -1.878 7.289 1.00 89.75 101 VAL A N 1
ATOM 777 C CA . VAL A 1 101 ? -6.644 -1.207 8.288 1.00 89.75 101 VAL A CA 1
ATOM 778 C C . VAL A 1 101 ? -7.427 -0.093 7.612 1.00 89.75 101 VAL A C 1
ATOM 780 O O . VAL A 1 101 ? -7.041 0.387 6.542 1.00 89.75 101 VAL A O 1
ATOM 783 N N . GLN A 1 102 ? -8.516 0.331 8.241 1.00 90.81 102 GLN A N 1
ATOM 784 C CA . GLN A 1 102 ? -9.303 1.434 7.715 1.00 90.81 102 GLN A CA 1
ATOM 785 C C . GLN A 1 102 ? -8.464 2.718 7.618 1.00 90.81 102 GLN A C 1
ATOM 787 O O . GLN A 1 102 ? -7.614 3.015 8.463 1.00 90.81 102 GLN A O 1
ATOM 792 N N . ASN A 1 103 ? -8.708 3.508 6.576 1.00 89.56 103 ASN A N 1
ATOM 793 C CA . ASN A 1 103 ? -8.097 4.817 6.423 1.00 89.56 103 ASN A CA 1
ATOM 794 C C . ASN A 1 103 ? -8.458 5.711 7.619 1.00 89.56 103 ASN A C 1
ATOM 796 O O . ASN A 1 103 ? -9.636 5.898 7.924 1.00 89.56 103 ASN A O 1
ATOM 800 N N . GLY A 1 104 ? -7.436 6.268 8.272 1.00 85.94 104 GLY A N 1
ATOM 801 C CA . GLY A 1 104 ? -7.585 7.113 9.455 1.00 85.94 104 GLY A CA 1
ATOM 802 C C . GLY A 1 104 ? -7.506 6.368 10.790 1.00 85.94 104 GLY A C 1
ATOM 803 O O . GLY A 1 104 ? -7.595 7.019 11.830 1.00 85.94 104 GLY A O 1
ATOM 804 N N . THR A 1 105 ? -7.295 5.046 10.801 1.00 83.81 105 THR A N 1
ATOM 805 C CA . THR A 1 105 ? -7.110 4.292 12.050 1.00 83.81 105 THR A CA 1
ATOM 806 C C . THR A 1 105 ? -5.871 4.778 12.809 1.00 83.81 105 THR A C 1
ATOM 808 O O . THR A 1 105 ? -4.736 4.597 12.364 1.00 83.81 105 THR A O 1
ATOM 811 N N . THR A 1 106 ? -6.097 5.362 13.986 1.00 77.81 106 THR A N 1
ATOM 812 C CA . THR A 1 106 ? -5.061 5.785 14.948 1.00 77.81 106 THR A CA 1
ATOM 813 C C . THR A 1 106 ? -5.190 5.090 16.307 1.00 77.81 106 THR A C 1
ATOM 815 O O . THR A 1 106 ? -4.232 5.075 17.078 1.00 77.81 106 THR A O 1
ATOM 818 N N . ASP A 1 107 ? -6.342 4.474 16.578 1.00 75.31 107 ASP A N 1
ATOM 819 C CA . ASP A 1 107 ? -6.650 3.707 17.785 1.00 75.31 107 ASP A CA 1
ATOM 820 C C . ASP A 1 107 ? -6.815 2.223 17.427 1.00 75.31 107 ASP A C 1
ATOM 822 O O . ASP A 1 107 ? -7.711 1.854 16.672 1.00 75.31 107 ASP A O 1
ATOM 826 N N . PHE A 1 108 ? -5.943 1.375 17.974 1.00 72.50 108 PHE A N 1
ATOM 827 C CA . PHE A 1 108 ? -5.927 -0.075 17.737 1.00 72.50 108 PHE A CA 1
ATOM 828 C C . PHE A 1 108 ? -6.603 -0.874 18.863 1.00 72.50 108 PHE A C 1
ATOM 830 O O . PHE A 1 108 ? -6.488 -2.098 18.906 1.00 72.50 108 PHE A O 1
ATOM 837 N N . SER A 1 109 ? -7.285 -0.202 19.798 1.00 71.88 109 SER A N 1
ATOM 838 C CA . SER A 1 109 ? -8.070 -0.860 20.852 1.00 71.88 109 SER A CA 1
ATOM 839 C C . SER A 1 109 ? -9.436 -1.361 20.366 1.00 71.88 109 SER A C 1
ATOM 841 O O . SER A 1 109 ? -10.084 -2.153 21.052 1.00 71.88 109 SER A O 1
ATOM 843 N N . LYS A 1 110 ? -9.867 -0.936 19.173 1.00 61.16 110 LYS A N 1
ATOM 844 C CA . LYS A 1 110 ? -11.103 -1.369 18.515 1.00 61.16 110 LYS A CA 1
ATOM 845 C C . LYS A 1 110 ? -10.776 -2.317 17.361 1.00 61.16 110 LYS A C 1
ATOM 847 O O . LYS A 1 110 ? -9.781 -2.128 16.667 1.00 61.16 110 LYS A O 1
ATOM 852 N N . GLY A 1 111 ? -11.601 -3.350 17.184 1.00 58.72 111 GLY A N 1
ATOM 853 C CA . GLY A 1 111 ? -11.508 -4.240 16.023 1.00 58.72 111 GLY A CA 1
ATOM 854 C C . GLY A 1 111 ? -11.778 -3.475 14.724 1.00 58.72 111 GLY A C 1
ATOM 855 O O . GLY A 1 111 ? -12.581 -2.544 14.735 1.00 58.72 111 GLY A O 1
ATOM 856 N N . ASN A 1 112 ? -11.084 -3.863 13.649 1.00 55.34 112 ASN A N 1
ATOM 857 C CA . ASN A 1 112 ? -11.178 -3.235 12.324 1.00 55.34 112 ASN A CA 1
ATOM 858 C C . ASN A 1 112 ? -12.419 -3.651 11.553 1.00 55.34 112 ASN A C 1
ATOM 860 O O . ASN A 1 112 ? -12.525 -4.848 11.234 1.00 55.34 112 ASN A O 1
#

Secondary structure (DSSP, 8-state):
--TTSPPP-SSEEEEEESSSSEEEEEEPTT-B-TTSPBP-HHHHHHHHHHTT-GGGT-TTHHHHTTEEEEEEEETTEEEEEESS--TTHHHHHTSGGG----TT----SS--

Foldseek 3Di:
DDPVLDQDDDQFPDWDDDQLFKIKTFGDPPDAFPVRHDQFLLLLLQLLVCLCDVVSVHPCVVVSQQFPDWDRPDRGMIMTGGPDRDPCVSVVCSPPSSDGDGRPDPDPPDGD

pLDDT: mean 86.1, std 11.35, range [46.47, 95.88]

Radius of gyration: 13.62 Å; chains: 1; bounding box: 34×33×36 Å